Protein AF-A0A2E3SNY5-F1 (afdb_monomer)

Foldseek 3Di:
DCPVVVVVVVVVVVVVVVVVVVVVCCVVVCVQCPPPVNVVCVVVVVVVVVVVVVVVVVVVVVVVVVVVVVVVVVVVVVVVVVVVVVVVVVCVCVDPVNVCVVCVVVVDDDDPDDDDDPDDDDDPDD

Structure (mmCIF, N/CA/C/O backbone):
data_AF-A0A2E3SNY5-F1
#
_entry.id   AF-A0A2E3SNY5-F1
#
loop_
_atom_site.group_PDB
_atom_site.id
_atom_site.type_symbol
_atom_site.label_atom_id
_atom_site.label_alt_id
_atom_site.label_comp_id
_atom_site.label_asym_id
_atom_site.label_entity_id
_atom_site.label_seq_id
_atom_site.pdbx_PDB_ins_code
_atom_site.Cartn_x
_atom_site.Cartn_y
_atom_site.Cartn_z
_atom_site.occupancy
_atom_site.B_iso_or_equiv
_atom_site.auth_seq_id
_atom_site.auth_comp_id
_atom_site.auth_asym_id
_atom_site.auth_atom_id
_atom_site.pdbx_PDB_model_num
ATOM 1 N N . MET A 1 1 ? 55.741 26.956 -20.061 1.00 60.09 1 MET A N 1
ATOM 2 C CA . MET A 1 1 ? 55.819 25.548 -20.516 1.00 60.09 1 MET A CA 1
ATOM 3 C C . MET A 1 1 ? 54.487 24.779 -20.382 1.00 60.09 1 MET A C 1
ATOM 5 O O . MET A 1 1 ? 54.490 23.566 -20.527 1.00 60.09 1 MET A O 1
ATOM 9 N N . ASN A 1 2 ? 53.338 25.449 -20.176 1.00 65.56 2 ASN A N 1
ATOM 10 C CA . ASN A 1 2 ? 52.081 24.764 -19.802 1.00 65.56 2 ASN A CA 1
ATOM 11 C C . ASN A 1 2 ? 51.038 24.673 -20.932 1.00 65.56 2 ASN A C 1
ATOM 13 O O . ASN A 1 2 ? 50.172 23.810 -20.890 1.00 65.56 2 ASN A O 1
ATOM 17 N N . LYS A 1 3 ? 51.174 25.482 -21.993 1.00 64.31 3 LYS A N 1
ATOM 18 C CA . LYS A 1 3 ? 50.180 25.564 -23.077 1.00 64.31 3 LYS A CA 1
ATOM 19 C C . LYS A 1 3 ? 50.136 24.319 -23.978 1.00 64.31 3 LYS A C 1
ATOM 21 O O . LYS A 1 3 ? 49.084 23.976 -24.492 1.00 64.31 3 LYS A O 1
ATOM 26 N N . ARG A 1 4 ? 51.259 23.600 -24.138 1.00 67.19 4 ARG A N 1
ATOM 27 C CA . ARG A 1 4 ? 51.306 22.349 -24.927 1.00 67.19 4 ARG A CA 1
ATOM 28 C C . ARG A 1 4 ? 50.568 21.189 -24.246 1.00 67.19 4 ARG A C 1
ATOM 30 O O . ARG A 1 4 ? 49.889 20.439 -24.929 1.00 67.19 4 ARG A O 1
ATOM 37 N N . ARG A 1 5 ? 50.624 21.103 -22.910 1.00 67.75 5 ARG A N 1
ATOM 38 C CA . ARG A 1 5 ? 49.923 20.059 -22.138 1.00 67.75 5 ARG A CA 1
ATOM 39 C C . ARG A 1 5 ? 48.409 20.264 -22.115 1.00 67.75 5 ARG A C 1
ATOM 41 O O . ARG A 1 5 ? 47.665 19.298 -22.048 1.00 67.75 5 ARG A O 1
ATOM 48 N N . GLU A 1 6 ? 47.941 21.508 -22.165 1.00 67.44 6 GLU A N 1
ATOM 49 C CA . GLU A 1 6 ? 46.505 21.805 -22.257 1.00 67.44 6 GLU A CA 1
ATOM 50 C C . GLU A 1 6 ? 45.929 21.444 -23.630 1.00 67.44 6 GLU A C 1
ATOM 52 O O 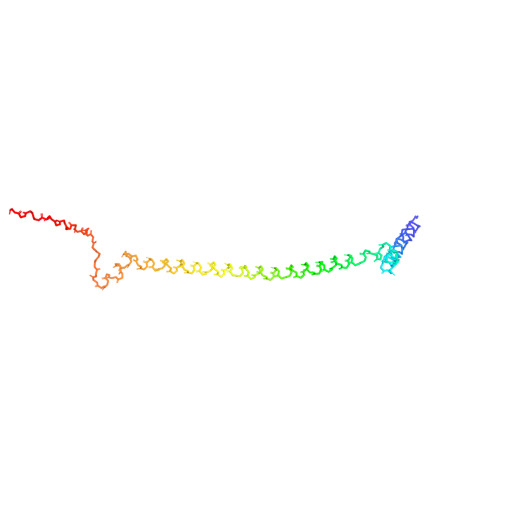. GLU A 1 6 ? 44.850 20.865 -23.696 1.00 67.44 6 GLU A O 1
ATOM 57 N N . ILE A 1 7 ? 46.676 21.697 -24.710 1.00 70.38 7 ILE A N 1
ATOM 58 C CA . ILE A 1 7 ? 46.254 21.351 -26.076 1.00 70.38 7 ILE A CA 1
ATOM 59 C C . ILE A 1 7 ? 46.200 19.826 -26.274 1.00 70.38 7 ILE A C 1
ATOM 61 O O . ILE A 1 7 ? 45.241 19.326 -26.855 1.00 70.38 7 ILE A O 1
ATOM 65 N N . GLU A 1 8 ? 47.173 19.069 -25.752 1.00 68.00 8 GLU A N 1
ATOM 66 C CA . GLU A 1 8 ? 47.136 17.596 -25.800 1.00 68.00 8 GLU A CA 1
ATOM 67 C C . GLU A 1 8 ? 45.970 17.008 -24.995 1.00 68.00 8 GLU A C 1
ATOM 69 O O . GLU A 1 8 ? 45.336 16.064 -25.459 1.00 68.00 8 GLU A O 1
ATOM 74 N N . ARG A 1 9 ? 45.640 17.581 -23.828 1.00 66.50 9 ARG A N 1
ATOM 75 C CA . ARG A 1 9 ? 44.497 17.122 -23.017 1.00 66.50 9 ARG A CA 1
ATOM 76 C C . ARG A 1 9 ? 43.146 17.403 -23.675 1.00 66.50 9 ARG A C 1
ATOM 78 O O . ARG A 1 9 ? 42.274 16.542 -23.612 1.00 66.50 9 ARG A O 1
ATOM 85 N N . ASN A 1 10 ? 42.980 18.557 -24.322 1.00 68.69 10 ASN A N 1
ATOM 86 C CA . ASN A 1 10 ? 41.735 18.880 -25.027 1.00 68.69 10 ASN A CA 1
ATOM 87 C C . ASN A 1 10 ? 41.542 17.980 -26.260 1.00 68.69 10 ASN A C 1
ATOM 89 O O . ASN A 1 10 ? 40.475 17.401 -26.428 1.00 68.69 10 ASN A O 1
ATOM 93 N N . ASN A 1 11 ? 42.601 17.752 -27.048 1.00 69.31 11 ASN A N 1
ATOM 94 C CA . ASN A 1 11 ? 42.537 16.867 -28.218 1.00 69.31 11 ASN A CA 1
ATOM 95 C C . ASN A 1 11 ? 42.295 15.386 -27.853 1.00 69.31 11 ASN A C 1
ATOM 97 O O . ASN A 1 11 ? 41.653 14.671 -28.622 1.00 69.31 11 ASN A O 1
ATOM 101 N N . LEU A 1 12 ? 42.791 14.910 -26.700 1.00 65.00 12 LEU A N 1
ATOM 102 C CA . LEU A 1 12 ? 42.493 13.555 -26.210 1.00 65.00 12 LEU A CA 1
ATOM 103 C C . LEU A 1 12 ? 41.011 13.404 -25.835 1.00 65.00 12 LEU A C 1
ATOM 105 O O . LEU A 1 12 ? 40.383 12.424 -26.230 1.00 65.00 12 LEU A O 1
ATOM 109 N N . SER A 1 13 ? 40.450 14.387 -25.124 1.00 68.62 13 SER A N 1
ATOM 110 C CA . SER A 1 13 ? 39.042 14.389 -24.702 1.00 68.62 13 SER A CA 1
ATOM 111 C C . SER A 1 13 ? 38.076 14.464 -25.891 1.00 68.62 13 SER A C 1
ATOM 113 O O . SER A 1 13 ? 37.048 13.786 -25.892 1.00 68.62 13 SER A O 1
ATOM 115 N N . ASP A 1 14 ? 38.406 15.255 -26.914 1.00 69.75 14 ASP A N 1
ATOM 116 C CA . ASP A 1 14 ? 37.581 15.388 -28.121 1.00 69.75 14 ASP A CA 1
ATOM 117 C C . ASP A 1 14 ? 37.598 14.104 -28.973 1.00 69.75 14 ASP A C 1
ATOM 119 O O . ASP A 1 14 ? 36.572 13.704 -29.526 1.00 69.75 14 ASP A O 1
ATOM 123 N N . SER A 1 15 ? 38.741 13.407 -29.021 1.00 71.44 15 SER A N 1
ATOM 124 C CA . SER A 1 15 ? 38.873 12.106 -29.692 1.00 71.44 15 SER A CA 1
ATOM 125 C C . SER A 1 15 ? 38.088 11.008 -28.968 1.00 71.44 15 SER A C 1
ATOM 127 O O . SER A 1 15 ? 37.358 10.250 -29.606 1.00 71.44 15 SER A O 1
ATOM 129 N N . GLU A 1 16 ? 38.153 10.943 -27.633 1.00 76.38 16 GLU A N 1
ATOM 130 C CA . GLU A 1 16 ? 37.339 9.999 -26.853 1.00 76.38 16 GLU A CA 1
ATOM 131 C C . GLU A 1 16 ? 35.835 10.250 -27.041 1.00 76.38 16 GLU A C 1
ATOM 133 O O . GLU A 1 16 ? 35.077 9.300 -27.251 1.00 76.38 16 GLU A O 1
ATOM 138 N N . GLY A 1 17 ? 35.401 11.514 -27.056 1.00 78.12 17 GLY A N 1
ATOM 139 C CA . GLY A 1 17 ? 34.006 11.888 -27.304 1.00 78.12 17 GLY A CA 1
ATOM 140 C C . GLY A 1 17 ? 33.489 11.461 -28.683 1.00 78.12 17 GLY A C 1
ATOM 141 O O . GLY A 1 17 ? 32.405 10.879 -28.779 1.00 78.12 17 GLY A O 1
ATOM 142 N N . ASP A 1 18 ? 34.270 11.683 -29.744 1.00 81.69 18 ASP A N 1
ATOM 143 C CA . ASP A 1 18 ? 33.921 11.279 -31.115 1.00 81.69 18 ASP A CA 1
ATOM 144 C C . ASP A 1 18 ? 33.924 9.748 -31.286 1.00 81.69 18 ASP A C 1
ATOM 146 O O . ASP A 1 18 ? 33.042 9.179 -31.934 1.00 81.69 18 ASP A O 1
ATOM 150 N N . LEU A 1 19 ? 34.857 9.043 -30.639 1.00 78.62 19 LEU A N 1
ATOM 151 C CA . LEU A 1 19 ? 34.892 7.578 -30.625 1.00 78.62 19 LEU A CA 1
ATOM 152 C C . LEU A 1 19 ? 33.674 6.988 -29.905 1.00 78.62 19 LEU A C 1
ATOM 154 O O . LEU A 1 19 ? 33.064 6.043 -30.414 1.00 78.62 19 LEU A O 1
ATOM 158 N N . ILE A 1 20 ? 33.280 7.552 -28.761 1.00 83.62 20 ILE A N 1
ATOM 159 C CA . ILE A 1 20 ? 32.084 7.130 -28.021 1.00 83.62 20 ILE A CA 1
ATOM 160 C C . ILE A 1 20 ? 30.817 7.442 -28.828 1.00 83.62 20 ILE A C 1
ATOM 162 O O . ILE A 1 20 ? 29.952 6.574 -28.936 1.00 83.62 20 ILE A O 1
ATOM 166 N N . GLN A 1 21 ? 30.718 8.614 -29.465 1.00 84.69 21 GLN A N 1
ATOM 167 C CA . GLN A 1 21 ? 29.587 8.949 -30.342 1.00 84.69 21 GLN A CA 1
ATOM 168 C C . GLN A 1 21 ? 29.496 8.035 -31.568 1.00 84.69 21 GLN A C 1
ATOM 170 O O . GLN A 1 21 ? 28.407 7.589 -31.929 1.00 84.69 21 GLN A O 1
ATOM 175 N N . LYS A 1 22 ? 30.621 7.700 -32.207 1.00 83.00 22 LYS A N 1
ATOM 176 C CA . LYS A 1 22 ? 30.649 6.757 -33.337 1.00 83.00 22 LYS A CA 1
ATOM 177 C C . LYS A 1 22 ? 30.256 5.346 -32.908 1.00 83.00 22 LYS A C 1
ATOM 179 O O . LYS A 1 22 ? 29.503 4.684 -33.622 1.00 83.00 22 LYS A O 1
ATOM 184 N N . ARG A 1 23 ? 30.710 4.902 -31.732 1.00 81.06 23 ARG A N 1
ATOM 185 C CA . ARG A 1 23 ? 30.338 3.607 -31.141 1.00 81.06 23 ARG A CA 1
ATOM 186 C C . ARG A 1 23 ? 28.845 3.552 -30.829 1.00 81.06 23 ARG A C 1
ATOM 188 O O . ARG A 1 23 ? 28.182 2.624 -31.275 1.00 81.06 23 ARG A O 1
ATOM 195 N N . THR A 1 24 ? 28.292 4.542 -30.132 1.00 84.25 24 THR A N 1
ATOM 196 C CA . THR A 1 24 ? 26.854 4.568 -29.808 1.00 84.25 24 THR A CA 1
ATOM 197 C C . THR A 1 24 ? 25.992 4.689 -31.062 1.00 84.25 24 THR A C 1
ATOM 199 O O . THR A 1 24 ? 24.979 4.001 -31.162 1.00 84.25 24 THR A O 1
ATOM 202 N N . LYS A 1 25 ? 26.419 5.473 -32.060 1.00 84.06 25 LYS A N 1
ATOM 203 C CA . LYS A 1 25 ? 25.740 5.585 -33.358 1.00 84.06 25 LYS A CA 1
ATOM 204 C C . LYS A 1 25 ? 25.772 4.281 -34.161 1.00 84.06 25 LYS A C 1
ATOM 206 O O . LYS A 1 25 ? 24.776 3.959 -34.792 1.00 84.06 25 LYS A O 1
ATOM 211 N N . SER A 1 26 ? 26.867 3.522 -34.131 1.00 80.44 26 SER A N 1
ATOM 212 C CA . SER A 1 26 ? 26.958 2.202 -34.783 1.00 80.44 26 SER A CA 1
ATOM 213 C C . SER A 1 26 ? 26.101 1.147 -34.067 1.00 80.44 26 SER A C 1
ATOM 215 O O . SER A 1 26 ? 25.415 0.362 -34.721 1.00 80.44 26 SER A O 1
ATOM 217 N N . LEU A 1 27 ? 26.052 1.184 -32.731 1.00 75.94 27 LEU A N 1
ATOM 218 C CA . LEU A 1 27 ? 25.224 0.276 -31.931 1.00 75.94 27 LEU A CA 1
ATOM 219 C C . LEU A 1 27 ? 23.719 0.564 -32.071 1.00 75.94 27 LEU A C 1
ATOM 221 O O . LEU A 1 27 ? 22.936 -0.371 -32.216 1.00 75.94 27 LEU A O 1
ATOM 225 N N . LEU A 1 28 ? 23.310 1.840 -32.065 1.00 75.56 28 LEU A N 1
ATOM 226 C CA . LEU A 1 28 ? 21.908 2.250 -32.245 1.00 75.56 28 LEU A CA 1
ATOM 227 C C . LEU A 1 28 ? 21.469 2.280 -33.715 1.00 75.56 28 LEU A C 1
ATOM 229 O O . LEU A 1 28 ? 20.287 2.127 -34.004 1.00 75.56 28 LEU A O 1
ATOM 233 N N . GLY A 1 29 ? 22.405 2.473 -34.645 1.00 75.00 29 GLY A N 1
ATOM 234 C CA . GLY A 1 29 ? 22.148 2.625 -36.079 1.00 75.00 29 GLY A CA 1
ATOM 235 C C . GLY A 1 29 ? 21.820 1.329 -36.821 1.00 75.00 29 GLY A C 1
ATOM 236 O O . GLY A 1 29 ? 21.610 1.372 -38.028 1.00 75.00 29 GLY A O 1
ATOM 237 N N . GLY A 1 30 ? 21.765 0.190 -36.126 1.00 73.38 30 GLY A N 1
ATOM 238 C CA . GLY A 1 30 ? 21.301 -1.072 -36.703 1.00 73.38 30 GLY A CA 1
ATOM 239 C C . GLY A 1 30 ? 22.394 -1.968 -37.279 1.00 73.38 30 GLY A C 1
ATOM 240 O O . GLY A 1 30 ? 22.088 -3.093 -37.659 1.00 73.38 30 GLY A O 1
ATOM 241 N N . ASP A 1 31 ? 23.662 -1.552 -37.271 1.00 76.56 31 ASP A N 1
ATOM 242 C CA . ASP A 1 31 ? 24.781 -2.389 -37.737 1.00 76.56 31 ASP A CA 1
ATOM 243 C C . ASP A 1 31 ? 24.915 -3.661 -36.870 1.00 76.56 31 ASP A C 1
ATOM 245 O O . ASP A 1 31 ? 25.045 -4.775 -37.370 1.00 76.56 31 ASP A O 1
ATOM 249 N N . PHE A 1 32 ? 24.700 -3.530 -35.552 1.00 70.19 32 PHE A N 1
ATOM 250 C CA . PHE A 1 32 ? 24.608 -4.674 -34.634 1.00 70.19 32 PHE A CA 1
ATOM 251 C C . PHE A 1 32 ? 23.376 -5.565 -34.882 1.00 70.19 32 PHE A C 1
ATOM 253 O O . PHE A 1 32 ? 23.444 -6.771 -34.649 1.00 70.19 32 PHE A O 1
ATOM 260 N N . LEU A 1 33 ? 22.264 -4.988 -35.354 1.00 68.94 33 LEU A N 1
ATOM 261 C CA . LEU A 1 33 ? 21.013 -5.704 -35.634 1.00 68.94 33 LEU A CA 1
ATOM 262 C C . LEU A 1 33 ? 21.036 -6.404 -37.003 1.00 68.94 33 LEU A C 1
ATOM 264 O O . LEU A 1 33 ? 20.268 -7.339 -37.205 1.00 68.94 33 LEU A O 1
ATOM 268 N N . THR A 1 34 ? 21.905 -5.964 -37.918 1.00 72.25 34 THR A N 1
ATOM 269 C CA . THR A 1 34 ? 22.007 -6.479 -39.295 1.00 72.25 34 THR A CA 1
ATOM 270 C C . THR A 1 34 ? 22.857 -7.752 -39.379 1.00 72.25 34 THR A C 1
ATOM 272 O O . THR A 1 34 ? 22.723 -8.520 -40.326 1.00 72.25 34 THR A O 1
ATOM 275 N N . ASN A 1 35 ? 23.686 -8.035 -38.368 1.00 75.50 35 ASN A N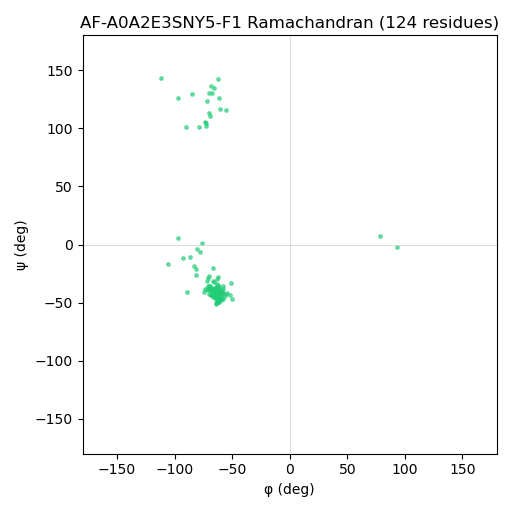 1
ATOM 276 C CA . ASN A 1 35 ? 24.382 -9.317 -38.268 1.00 75.50 35 ASN A CA 1
ATOM 277 C C . ASN A 1 35 ? 23.372 -10.478 -38.161 1.00 75.50 35 ASN A C 1
ATOM 279 O O . ASN A 1 35 ? 22.541 -10.490 -37.250 1.00 75.50 35 ASN A O 1
ATOM 283 N N . ASP A 1 36 ? 23.489 -11.485 -39.037 1.00 72.38 36 ASP A N 1
ATOM 284 C CA . ASP A 1 36 ? 22.567 -12.637 -39.151 1.00 72.38 36 ASP A CA 1
ATOM 285 C C . ASP A 1 36 ? 22.291 -13.356 -37.814 1.00 72.38 36 ASP A C 1
ATOM 287 O O . ASP A 1 36 ? 21.188 -13.851 -37.559 1.00 72.38 36 ASP A O 1
ATOM 291 N N . THR A 1 37 ? 23.284 -13.399 -36.924 1.00 73.88 37 THR A N 1
ATOM 292 C CA . THR A 1 37 ? 23.165 -14.013 -35.593 1.00 73.88 37 THR A CA 1
ATOM 293 C C . THR A 1 37 ? 22.357 -13.148 -34.620 1.00 73.88 37 THR A C 1
ATOM 295 O O . THR A 1 37 ? 21.527 -13.671 -33.874 1.00 73.88 37 THR A O 1
ATOM 298 N N . SER A 1 38 ? 22.554 -11.827 -34.646 1.00 74.00 38 SER A N 1
ATOM 299 C CA . SER A 1 38 ? 21.852 -10.870 -33.779 1.00 74.00 38 SER A CA 1
ATOM 300 C C . SER A 1 38 ? 20.398 -10.674 -34.211 1.00 74.00 38 SER A C 1
ATOM 302 O O . SER A 1 38 ? 19.504 -10.621 -33.363 1.00 74.00 38 SER A O 1
ATOM 304 N N . ALA A 1 39 ? 20.136 -10.652 -35.522 1.00 78.06 39 ALA A N 1
ATOM 305 C CA . ALA A 1 39 ? 18.786 -10.563 -36.079 1.00 78.06 39 ALA A CA 1
ATOM 306 C C . ALA A 1 39 ? 17.887 -11.718 -35.597 1.00 78.06 39 ALA A C 1
ATOM 308 O O . ALA A 1 39 ? 16.708 -11.520 -35.302 1.00 78.06 39 ALA A O 1
ATOM 309 N N . ARG A 1 40 ? 18.456 -12.920 -35.425 1.00 83.56 40 ARG A N 1
ATOM 310 C CA . ARG A 1 40 ? 17.741 -14.101 -34.914 1.00 83.56 40 ARG A CA 1
ATOM 311 C C . ARG A 1 40 ? 17.370 -13.999 -33.428 1.00 83.56 40 ARG A C 1
ATOM 313 O O . ARG A 1 40 ? 16.394 -14.613 -33.005 1.00 83.56 40 ARG A O 1
ATOM 320 N N . GLN A 1 41 ? 18.125 -13.234 -32.639 1.00 84.62 41 GLN A N 1
ATOM 321 C CA . GLN A 1 41 ? 17.897 -13.032 -31.199 1.00 84.62 41 GLN A CA 1
ATOM 322 C C . GLN A 1 41 ? 17.025 -11.802 -30.893 1.00 84.62 41 GLN A C 1
ATOM 324 O O . GLN A 1 41 ? 16.525 -11.660 -29.777 1.00 84.62 41 GLN A O 1
ATOM 329 N N . LEU A 1 42 ? 16.780 -10.941 -31.883 1.00 86.12 42 LEU A N 1
ATOM 330 C CA . LEU A 1 42 ? 15.917 -9.765 -31.772 1.00 86.12 42 LEU A CA 1
ATOM 331 C C . LEU A 1 42 ? 14.521 -10.043 -31.162 1.00 86.12 42 LEU A C 1
ATOM 333 O O . LEU A 1 42 ? 14.140 -9.317 -30.239 1.00 86.12 42 LEU A O 1
ATOM 337 N N . PRO A 1 43 ? 13.756 -11.080 -31.575 1.00 88.12 43 PRO A N 1
ATOM 338 C CA . PRO A 1 43 ? 12.457 -11.370 -30.956 1.00 88.12 43 PRO A CA 1
ATOM 339 C C . PRO A 1 43 ? 12.567 -11.738 -29.468 1.00 88.12 43 PRO A C 1
ATOM 341 O O . PRO A 1 43 ? 11.665 -11.427 -28.693 1.00 88.12 43 PRO A O 1
ATOM 344 N N . PHE A 1 44 ? 13.680 -12.342 -29.039 1.00 88.81 44 PHE A N 1
ATOM 345 C CA . PHE A 1 44 ? 13.929 -12.648 -27.629 1.00 88.81 44 PHE A CA 1
ATOM 346 C C . PHE A 1 44 ? 14.225 -11.384 -26.806 1.00 88.81 44 PHE A C 1
ATOM 348 O O . PHE A 1 44 ? 13.737 -11.245 -25.685 1.00 88.81 44 PHE A O 1
ATOM 355 N N . LEU A 1 45 ? 14.957 -10.419 -27.371 1.00 89.69 45 LEU A N 1
ATOM 356 C CA . LEU A 1 45 ? 15.179 -9.120 -26.729 1.00 89.69 45 LEU A CA 1
ATOM 357 C C . LEU A 1 45 ? 13.861 -8.346 -26.558 1.00 89.69 45 LEU A C 1
ATOM 359 O O . LEU A 1 45 ? 13.600 -7.791 -25.492 1.00 89.69 45 LEU A O 1
ATOM 363 N N . LEU A 1 46 ? 13.008 -8.345 -27.587 1.00 91.06 46 LEU A N 1
ATOM 364 C CA . LEU A 1 46 ? 11.678 -7.734 -27.514 1.00 91.06 46 LEU A CA 1
ATOM 365 C C . LEU A 1 46 ? 10.797 -8.417 -26.466 1.00 91.06 46 LEU A C 1
ATOM 367 O O . LEU A 1 46 ? 10.090 -7.734 -25.729 1.00 91.06 46 LEU A O 1
ATOM 371 N N . PHE A 1 47 ? 10.881 -9.743 -26.347 1.00 94.50 47 PHE A N 1
ATOM 372 C CA . PHE A 1 47 ? 10.198 -10.485 -25.292 1.00 94.50 47 PHE A CA 1
ATOM 373 C C . PHE A 1 47 ? 10.655 -10.056 -23.888 1.00 94.50 47 PHE A C 1
ATOM 375 O O . PHE A 1 47 ? 9.817 -9.825 -23.017 1.00 94.50 47 PHE A O 1
ATOM 382 N N . LEU A 1 48 ? 11.961 -9.877 -23.665 1.00 95.06 48 LEU A N 1
ATOM 383 C CA . LEU A 1 48 ? 12.484 -9.360 -22.393 1.00 95.06 48 LEU A CA 1
ATOM 384 C C . LEU A 1 48 ? 12.017 -7.930 -22.111 1.00 95.06 48 LEU A C 1
ATOM 386 O O . LEU A 1 48 ? 11.654 -7.609 -20.981 1.00 95.06 48 LEU A O 1
ATOM 390 N N . MET A 1 49 ? 11.999 -7.076 -23.133 1.00 95.38 49 MET A N 1
ATOM 391 C CA . MET A 1 49 ? 11.534 -5.696 -23.006 1.00 95.38 49 MET A CA 1
ATOM 392 C C . MET A 1 49 ? 10.041 -5.651 -22.652 1.00 95.38 49 MET A C 1
ATOM 394 O O . MET A 1 49 ? 9.642 -4.941 -21.730 1.00 95.38 49 MET A O 1
ATOM 398 N N . PHE A 1 50 ? 9.233 -6.493 -23.301 1.00 96.75 50 PHE A N 1
ATOM 399 C CA . PHE A 1 50 ? 7.823 -6.695 -22.975 1.00 96.75 50 PHE A CA 1
ATOM 400 C C . PHE A 1 50 ? 7.626 -7.189 -21.536 1.00 96.75 50 PHE A C 1
ATOM 402 O O . PHE A 1 50 ? 6.794 -6.647 -20.808 1.00 96.75 50 PHE A O 1
ATOM 409 N N . LEU A 1 51 ? 8.427 -8.162 -21.092 1.00 96.56 51 LEU A N 1
ATOM 410 C CA . LEU A 1 51 ? 8.388 -8.652 -19.715 1.00 96.56 51 LEU A CA 1
ATOM 411 C C . LEU A 1 51 ? 8.765 -7.552 -18.711 1.00 96.56 51 LEU A C 1
ATOM 413 O O . LEU A 1 51 ? 8.152 -7.455 -17.651 1.00 96.56 51 LEU A O 1
ATOM 417 N N . GLY A 1 52 ? 9.718 -6.687 -19.063 1.00 96.56 52 GLY A N 1
ATOM 418 C CA . GLY A 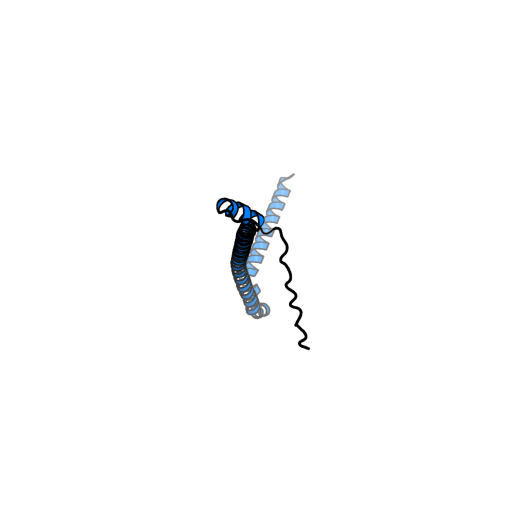1 52 ? 10.079 -5.509 -18.275 1.00 96.56 52 GLY A CA 1
ATOM 419 C C . GLY A 1 52 ? 8.922 -4.518 -18.135 1.00 96.56 52 GLY A C 1
ATOM 420 O O . GLY A 1 52 ? 8.643 -4.056 -17.030 1.00 96.56 52 GLY A O 1
ATOM 421 N N . ILE A 1 53 ? 8.195 -4.241 -19.221 1.00 96.56 53 ILE A N 1
ATOM 422 C CA . ILE A 1 53 ? 7.000 -3.382 -19.182 1.00 96.56 53 ILE A CA 1
ATOM 423 C C . ILE A 1 53 ? 5.917 -4.010 -18.296 1.00 96.56 53 ILE A C 1
ATOM 425 O O . ILE A 1 53 ? 5.362 -3.327 -17.433 1.00 96.56 53 ILE A O 1
ATOM 429 N N . LEU A 1 54 ? 5.646 -5.309 -18.463 1.00 96.88 54 LEU A N 1
ATOM 430 C CA . LEU A 1 54 ? 4.693 -6.034 -17.618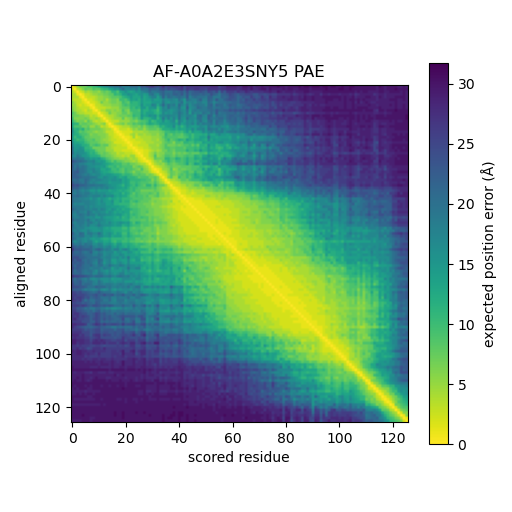 1.00 96.88 54 LEU A CA 1
ATOM 431 C C . LEU A 1 54 ? 5.089 -5.997 -16.139 1.00 96.88 54 LEU A C 1
ATOM 433 O O . LEU A 1 54 ? 4.229 -5.817 -15.277 1.00 96.88 54 LEU A O 1
ATOM 437 N N . TYR A 1 55 ? 6.379 -6.136 -15.840 1.00 95.94 55 TYR A N 1
ATOM 438 C CA . TYR A 1 55 ? 6.891 -6.063 -14.478 1.00 95.94 55 TYR A CA 1
ATOM 439 C C . TYR A 1 55 ? 6.668 -4.680 -13.860 1.00 95.94 55 TYR A C 1
ATOM 441 O O . TYR A 1 55 ? 6.123 -4.582 -12.761 1.00 95.94 55 TYR A O 1
ATOM 449 N N . ILE A 1 56 ? 7.021 -3.610 -14.579 1.00 94.44 56 ILE A N 1
ATOM 450 C CA . ILE A 1 56 ? 6.802 -2.234 -14.115 1.00 94.44 56 ILE A CA 1
ATOM 451 C C . ILE A 1 56 ? 5.309 -2.006 -13.849 1.00 94.44 56 ILE A C 1
ATOM 453 O O . ILE A 1 56 ? 4.942 -1.519 -12.779 1.00 94.44 56 ILE A O 1
ATOM 457 N N . ALA A 1 57 ? 4.440 -2.423 -14.774 1.00 94.12 57 ALA A N 1
ATOM 458 C CA . ALA A 1 57 ? 2.992 -2.315 -14.605 1.00 94.12 57 ALA A CA 1
ATOM 459 C C . ALA A 1 57 ? 2.486 -3.067 -13.359 1.00 94.12 57 ALA A C 1
ATOM 461 O O . ALA A 1 57 ? 1.655 -2.547 -12.613 1.00 94.12 57 ALA A O 1
ATOM 462 N N . ASN A 1 58 ? 3.011 -4.266 -13.098 1.00 95.12 58 ASN A N 1
ATOM 463 C CA . ASN A 1 58 ? 2.646 -5.054 -11.923 1.00 95.12 58 ASN A CA 1
ATOM 464 C C . ASN A 1 58 ? 3.067 -4.373 -10.609 1.00 95.12 58 ASN A C 1
ATOM 466 O O . ASN A 1 58 ? 2.285 -4.331 -9.658 1.00 95.12 58 ASN A O 1
ATOM 470 N N . VAL A 1 59 ? 4.268 -3.790 -10.570 1.00 93.75 59 VAL A N 1
ATOM 471 C CA . VAL A 1 59 ? 4.772 -3.063 -9.395 1.00 93.75 59 VAL A CA 1
ATOM 472 C C . VAL A 1 59 ? 3.877 -1.869 -9.062 1.00 93.75 59 VAL A C 1
ATOM 474 O O . VAL A 1 59 ? 3.481 -1.725 -7.906 1.00 93.75 59 VAL A O 1
ATOM 477 N N . TYR A 1 60 ? 3.484 -1.067 -10.057 1.00 92.31 60 TYR A N 1
ATOM 478 C CA . TYR A 1 60 ? 2.567 0.060 -9.836 1.00 92.31 60 TYR A CA 1
ATOM 479 C C . TYR A 1 60 ? 1.213 -0.385 -9.266 1.00 92.31 60 TYR A C 1
ATOM 481 O O . TYR A 1 60 ? 0.672 0.268 -8.370 1.00 92.31 60 TYR A O 1
ATOM 489 N N . TYR A 1 61 ? 0.678 -1.515 -9.736 1.00 89.25 61 TYR A N 1
ATOM 490 C CA . TYR A 1 61 ? -0.562 -2.078 -9.198 1.00 89.25 61 TYR A CA 1
ATOM 491 C C . TYR A 1 61 ? -0.402 -2.537 -7.740 1.00 89.25 61 TYR A C 1
ATOM 493 O O . TYR A 1 61 ? -1.249 -2.256 -6.889 1.00 89.25 61 TYR A O 1
ATOM 501 N N . SER A 1 62 ? 0.717 -3.196 -7.429 1.00 88.38 62 SER A N 1
ATOM 502 C CA . SER A 1 62 ? 1.046 -3.632 -6.069 1.00 88.38 62 SER A CA 1
ATOM 503 C C . SER A 1 62 ? 1.194 -2.450 -5.105 1.00 88.38 62 SER A C 1
ATOM 505 O O . SER A 1 62 ? 0.758 -2.521 -3.956 1.00 88.38 62 SER A O 1
ATOM 507 N N . GLU A 1 63 ? 1.760 -1.334 -5.560 1.00 89.12 63 GLU A N 1
ATOM 508 C CA . GLU A 1 63 ? 1.927 -0.135 -4.738 1.00 89.12 63 GLU A CA 1
ATOM 509 C C . GLU A 1 63 ? 0.580 0.488 -4.334 1.00 89.12 63 GLU A C 1
ATOM 511 O O . GLU A 1 63 ? 0.396 0.876 -3.179 1.00 89.12 63 GLU A O 1
ATOM 516 N N . ALA A 1 64 ? -0.386 0.548 -5.258 1.00 86.31 64 ALA A N 1
ATOM 517 C CA . ALA A 1 64 ? -1.740 1.012 -4.953 1.00 86.31 64 ALA A CA 1
ATOM 518 C C . ALA A 1 64 ? -2.433 0.095 -3.934 1.00 86.31 64 ALA A C 1
ATOM 520 O O . ALA A 1 64 ? -2.914 0.566 -2.905 1.00 86.31 64 ALA A O 1
ATOM 521 N N . ASN A 1 65 ? -2.379 -1.218 -4.161 1.00 89.19 65 ASN A N 1
ATOM 522 C CA . ASN A 1 65 ? -3.001 -2.192 -3.271 1.00 89.19 65 ASN A CA 1
ATOM 523 C C . ASN A 1 65 ? -2.375 -2.189 -1.861 1.00 89.19 65 ASN A C 1
ATOM 525 O O . ASN A 1 65 ? -3.078 -2.350 -0.867 1.00 89.19 65 ASN A O 1
ATOM 529 N N . ASN A 1 66 ? -1.061 -1.967 -1.746 1.00 89.31 66 ASN A N 1
ATOM 530 C CA . ASN A 1 66 ? -0.400 -1.846 -0.443 1.00 89.31 66 ASN A CA 1
ATOM 531 C C . ASN A 1 66 ? -0.875 -0.616 0.344 1.00 89.31 66 ASN A C 1
ATOM 533 O O . ASN A 1 66 ? -1.089 -0.721 1.551 1.00 89.31 66 ASN A O 1
ATOM 537 N N . ARG A 1 67 ? -1.107 0.523 -0.324 1.00 89.81 67 ARG A N 1
ATOM 538 C CA . ARG A 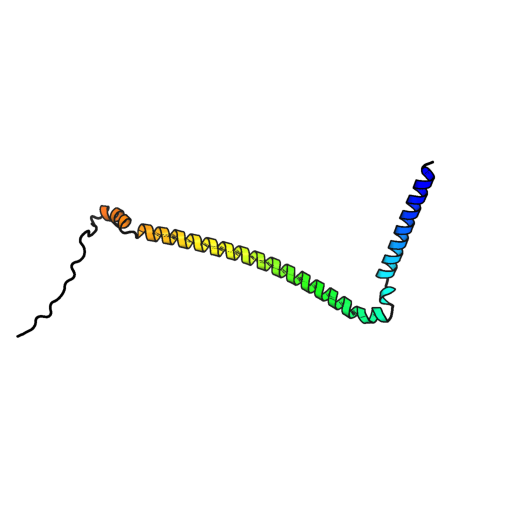1 67 ? -1.688 1.710 0.330 1.00 89.81 67 ARG A CA 1
ATOM 539 C C . ARG A 1 67 ? -3.085 1.426 0.877 1.00 89.81 67 ARG A C 1
ATOM 541 O O . ARG A 1 67 ? -3.382 1.801 2.011 1.00 89.81 67 ARG A O 1
ATOM 548 N N . ASP A 1 68 ? -3.915 0.730 0.107 1.00 91.94 68 ASP A N 1
ATOM 549 C CA . ASP A 1 68 ? -5.262 0.358 0.545 1.00 91.94 68 ASP A CA 1
ATOM 550 C C . ASP A 1 68 ? -5.217 -0.598 1.738 1.00 91.94 68 ASP A C 1
ATOM 552 O O . ASP A 1 68 ? -5.924 -0.395 2.725 1.00 91.94 68 ASP A O 1
ATOM 556 N N . ILE A 1 69 ? -4.321 -1.589 1.708 1.00 92.31 69 ILE A N 1
ATOM 557 C CA . ILE A 1 69 ? -4.099 -2.508 2.831 1.00 92.31 69 ILE A CA 1
ATOM 558 C C . ILE A 1 69 ? -3.742 -1.743 4.110 1.00 92.31 69 ILE A C 1
ATOM 560 O O . ILE A 1 69 ? -4.259 -2.068 5.183 1.00 92.31 69 ILE A O 1
ATOM 564 N N . ASP A 1 70 ? -2.865 -0.747 4.028 1.00 93.12 70 ASP A N 1
ATOM 565 C CA . ASP A 1 70 ? -2.450 0.017 5.203 1.00 93.12 70 ASP A CA 1
ATOM 566 C C . ASP A 1 70 ? -3.579 0.900 5.753 1.00 93.12 70 ASP A C 1
ATOM 568 O O . ASP A 1 70 ? -3.767 0.964 6.974 1.00 93.12 70 ASP A O 1
ATOM 572 N N . ASN A 1 71 ? -4.393 1.493 4.876 1.00 94.38 71 ASN A N 1
ATOM 573 C CA . ASN A 1 71 ? -5.600 2.221 5.273 1.00 94.38 71 ASN A CA 1
ATOM 574 C C . ASN A 1 71 ? -6.614 1.298 5.966 1.00 94.38 71 ASN A C 1
ATOM 576 O O . ASN A 1 71 ? -7.050 1.596 7.080 1.00 94.38 71 ASN A O 1
ATOM 580 N N . LEU A 1 72 ? -6.916 0.138 5.373 1.00 94.31 72 LEU A N 1
ATOM 581 C CA . LEU A 1 72 ? -7.830 -0.848 5.961 1.00 94.31 72 LEU A CA 1
ATOM 582 C C . LEU A 1 72 ? -7.322 -1.354 7.318 1.00 94.31 72 LEU A C 1
ATOM 584 O O . LEU A 1 72 ? -8.093 -1.495 8.268 1.00 94.31 72 LEU A O 1
ATOM 588 N N . LYS A 1 73 ? -6.015 -1.610 7.455 1.00 94.81 73 LYS A N 1
ATOM 589 C CA . LYS A 1 73 ? -5.420 -2.005 8.745 1.00 94.81 73 LYS A CA 1
ATOM 590 C C . LYS A 1 73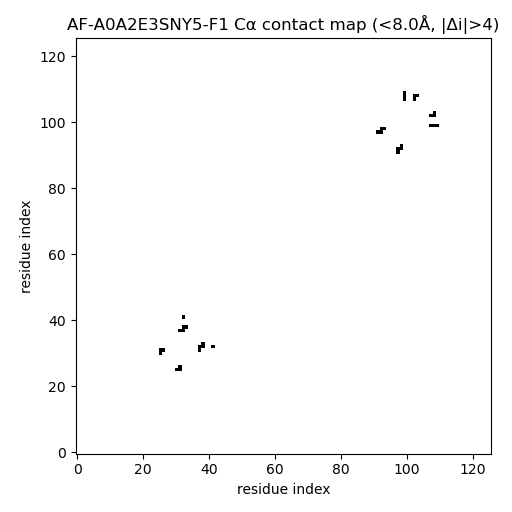 ? -5.623 -0.937 9.813 1.00 94.81 73 LYS A C 1
ATOM 592 O O . LYS A 1 73 ? -5.872 -1.279 10.973 1.00 94.81 73 LYS A O 1
ATOM 597 N N . LYS A 1 74 ? -5.489 0.339 9.446 1.00 95.88 74 LYS A N 1
ATOM 598 C CA . LYS A 1 74 ? -5.710 1.458 10.364 1.00 95.88 74 LYS A CA 1
ATOM 599 C C . LYS A 1 74 ? -7.172 1.523 10.803 1.00 95.88 74 LYS A C 1
ATOM 601 O O . LYS A 1 74 ? -7.422 1.587 12.004 1.00 95.88 74 LYS A O 1
ATOM 606 N N . GLU A 1 75 ? -8.106 1.398 9.869 1.00 95.50 75 GLU A N 1
ATOM 607 C CA . GLU A 1 75 ? -9.544 1.389 10.155 1.00 95.50 75 GLU A CA 1
ATOM 608 C C . GLU A 1 75 ? -9.928 0.237 11.099 1.00 95.50 75 GLU A C 1
ATOM 610 O O . GLU A 1 75 ? -10.545 0.455 12.142 1.00 95.50 75 GLU A O 1
ATOM 615 N N . VAL A 1 76 ? -9.460 -0.987 10.829 1.00 96.50 76 VAL A N 1
ATOM 616 C CA . VAL A 1 76 ? -9.677 -2.143 11.720 1.00 96.50 76 VAL A CA 1
ATOM 617 C C . VAL A 1 76 ? -9.118 -1.891 13.123 1.00 96.50 76 VAL A C 1
ATOM 619 O O . VAL A 1 76 ? -9.710 -2.313 14.123 1.00 96.50 76 VAL A O 1
ATOM 622 N N . LYS A 1 77 ? -7.967 -1.220 13.225 1.00 95.31 77 LYS A N 1
ATOM 623 C CA . LYS A 1 77 ? -7.363 -0.872 14.514 1.00 95.31 77 LYS A CA 1
ATOM 624 C C . LYS A 1 77 ? -8.220 0.145 15.272 1.00 95.31 77 LYS A C 1
ATOM 626 O O . LYS A 1 77 ? -8.435 -0.040 16.469 1.00 95.31 77 LYS A O 1
ATOM 631 N N . GLU A 1 78 ? -8.723 1.172 14.594 1.00 95.38 78 GLU A N 1
ATOM 632 C CA . GLU A 1 78 ? -9.617 2.184 15.171 1.00 95.38 78 GLU A CA 1
ATOM 633 C C . GLU A 1 78 ? -10.933 1.562 15.659 1.00 95.38 78 GLU A C 1
ATOM 635 O O . GLU A 1 78 ? -11.265 1.701 16.838 1.00 95.38 78 GLU A O 1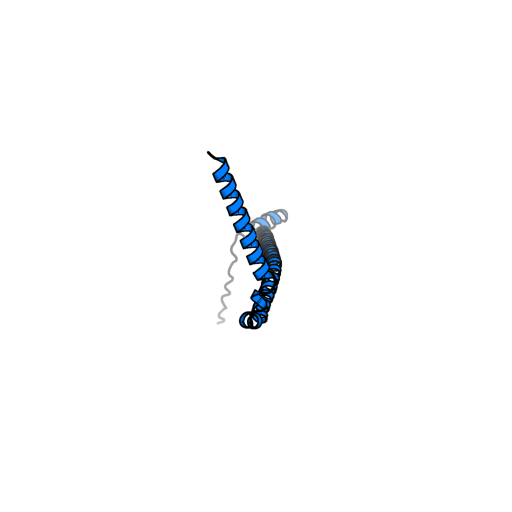
ATOM 640 N N . LEU A 1 79 ? -11.596 0.752 14.826 1.00 95.25 79 LEU A N 1
ATOM 641 C CA . LEU A 1 79 ? -12.798 -0.015 15.189 1.00 95.25 79 LEU A CA 1
ATOM 642 C C . LEU A 1 79 ? -12.578 -0.898 16.426 1.00 95.25 79 LEU A C 1
ATOM 644 O O . LEU A 1 79 ? -13.426 -0.983 17.318 1.00 95.25 79 LEU A O 1
ATOM 648 N N . ARG A 1 80 ? -11.416 -1.560 16.518 1.00 94.38 80 ARG A N 1
ATOM 649 C CA . ARG A 1 80 ? -11.065 -2.367 17.697 1.00 94.38 80 ARG A CA 1
ATOM 650 C C . ARG A 1 80 ? -10.920 -1.518 18.954 1.00 94.38 80 ARG A C 1
ATOM 652 O O . ARG A 1 80 ? -11.380 -1.947 20.014 1.00 94.38 80 ARG A O 1
ATOM 659 N N . PHE A 1 81 ? -10.294 -0.348 18.861 1.00 95.31 81 PHE A N 1
ATOM 660 C CA . PHE A 1 81 ? -10.190 0.563 20.001 1.00 95.31 81 PHE A CA 1
ATOM 661 C C . PHE A 1 81 ? -11.557 1.080 20.438 1.00 95.31 81 PHE A C 1
ATOM 663 O O . PHE A 1 81 ? -11.842 1.080 21.637 1.00 95.31 81 PHE A O 1
ATOM 670 N N . GLU A 1 82 ? -12.415 1.453 19.492 1.00 94.50 82 GLU A N 1
ATOM 671 C CA . GLU A 1 82 ? -13.777 1.900 19.778 1.00 94.50 82 GLU A CA 1
ATOM 672 C C . GLU A 1 82 ? -14.596 0.805 20.470 1.00 94.50 82 GLU A C 1
ATOM 674 O O . GLU A 1 82 ? -15.219 1.053 21.508 1.00 94.50 82 GLU A O 1
ATOM 679 N N . HIS A 1 83 ? -14.531 -0.430 19.967 1.00 94.69 83 HIS A N 1
ATOM 680 C CA . HIS A 1 83 ? -15.190 -1.575 20.589 1.00 94.69 83 HIS A CA 1
ATOM 681 C C . HIS A 1 83 ? -14.689 -1.819 22.020 1.00 94.69 83 HIS A C 1
ATOM 683 O O . HIS A 1 83 ? -15.494 -1.999 22.936 1.00 94.69 83 HIS A O 1
ATOM 689 N N . ILE A 1 84 ? -13.370 -1.802 22.244 1.00 93.69 84 ILE A N 1
ATOM 690 C CA . ILE A 1 84 ? -12.789 -2.002 23.581 1.00 93.69 84 ILE A CA 1
ATOM 691 C C . ILE A 1 84 ? -13.219 -0.881 24.531 1.00 93.69 84 ILE A C 1
ATOM 693 O O . ILE A 1 84 ? -13.635 -1.165 25.655 1.00 93.69 84 ILE A O 1
ATOM 697 N N . SER A 1 85 ? -13.154 0.374 24.086 1.00 94.06 85 SER A N 1
ATOM 698 C CA . SER A 1 85 ? -13.549 1.542 24.878 1.00 94.06 85 SER A CA 1
ATOM 699 C C . SER A 1 85 ? -15.029 1.482 25.263 1.00 94.06 85 SER A C 1
ATOM 701 O O . SER A 1 85 ? -15.380 1.567 26.443 1.00 94.06 85 SER A O 1
ATOM 703 N N . THR A 1 86 ? -15.901 1.224 24.288 1.00 92.38 86 THR A N 1
ATOM 704 C CA . TH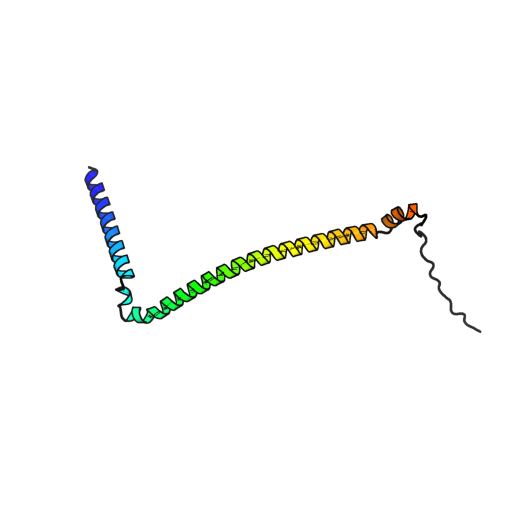R A 1 86 ? -17.351 1.124 24.497 1.00 92.38 86 THR A CA 1
ATOM 705 C C . THR A 1 86 ? -17.704 -0.039 25.417 1.00 92.38 86 THR A C 1
ATOM 707 O O . THR A 1 86 ? -18.472 0.128 26.367 1.00 92.38 86 THR A O 1
ATOM 710 N N . LYS A 1 87 ? -17.095 -1.211 25.201 1.00 92.00 87 LYS A N 1
ATOM 711 C CA . LYS A 1 87 ? -17.272 -2.379 26.070 1.00 92.00 87 LYS A CA 1
ATOM 712 C C . LYS A 1 87 ? -16.795 -2.099 27.494 1.00 92.00 87 LYS A C 1
ATOM 714 O O . LYS A 1 87 ? -17.484 -2.469 28.439 1.00 92.00 87 LYS A O 1
ATOM 719 N N . SER A 1 88 ? -15.649 -1.438 27.657 1.00 92.19 88 SER A N 1
ATOM 720 C CA . SER A 1 88 ? -15.124 -1.047 28.969 1.00 92.19 88 SER A CA 1
ATOM 721 C C . SER A 1 88 ? -16.095 -0.117 29.698 1.00 92.19 88 SER A C 1
ATOM 723 O O . SER A 1 88 ? -16.442 -0.369 30.851 1.00 92.19 88 SER A O 1
ATOM 725 N N . LYS A 1 89 ? -16.628 0.894 28.998 1.00 90.25 89 LYS A N 1
ATOM 726 C CA . LYS A 1 89 ? -17.638 1.810 29.544 1.00 90.25 89 LYS A CA 1
ATOM 727 C C . LYS A 1 89 ? -18.901 1.068 29.981 1.00 90.25 89 LYS A C 1
ATOM 729 O O . LYS A 1 89 ? -19.402 1.309 31.077 1.00 90.25 89 LYS A O 1
ATOM 734 N N . LEU A 1 90 ? -19.393 0.135 29.164 1.00 90.00 90 LEU A N 1
ATOM 735 C CA . LEU A 1 90 ? -20.538 -0.702 29.522 1.00 90.00 90 LEU A CA 1
ATOM 736 C C . LEU A 1 90 ? -20.239 -1.566 30.752 1.00 90.00 90 LEU A C 1
ATOM 738 O O . LEU A 1 90 ? -21.080 -1.676 31.640 1.00 90.00 90 LEU A O 1
ATOM 742 N N . MET A 1 91 ? -19.050 -2.164 30.821 1.00 87.75 91 MET A N 1
ATOM 743 C CA . MET A 1 91 ? -18.639 -3.015 31.937 1.00 87.75 91 MET A CA 1
ATOM 744 C C . MET A 1 91 ? -18.515 -2.220 33.241 1.00 87.75 91 MET A C 1
ATOM 746 O O . MET A 1 91 ? -18.898 -2.716 34.297 1.00 87.75 91 MET A O 1
ATOM 750 N N . GLN A 1 92 ? -18.032 -0.980 33.160 1.00 86.81 92 GLN A N 1
ATOM 751 C CA . GLN A 1 92 ? -17.982 -0.049 34.279 1.00 86.81 92 GLN A CA 1
ATOM 752 C C . GLN A 1 92 ? -19.398 0.313 34.756 1.00 86.81 92 GLN A C 1
ATOM 754 O O . GLN A 1 92 ? -19.724 0.117 35.922 1.00 86.81 92 GLN A O 1
ATOM 759 N N . LEU A 1 93 ? -20.290 0.713 33.845 1.00 84.56 93 LEU A N 1
ATOM 760 C CA . LEU A 1 93 ? -21.689 1.006 34.184 1.00 84.56 93 LEU A CA 1
ATOM 761 C C . LEU A 1 93 ? -22.442 -0.214 34.736 1.00 84.56 93 LEU A C 1
ATOM 763 O O . LEU A 1 93 ? -23.271 -0.075 35.629 1.00 84.56 93 LEU A O 1
ATOM 767 N N . SER A 1 94 ? -22.141 -1.409 34.226 1.00 82.88 94 SER A N 1
ATOM 768 C CA . SER A 1 94 ? -22.743 -2.674 34.670 1.00 82.88 94 SER A CA 1
ATOM 769 C C . SER A 1 94 ? -22.108 -3.215 35.953 1.00 82.88 94 SER A C 1
ATOM 771 O O . SER A 1 94 ? -22.539 -4.247 36.471 1.00 82.88 94 SER A O 1
ATOM 773 N N . LYS A 1 95 ? -21.066 -2.560 36.476 1.00 84.88 95 LYS A N 1
ATOM 774 C CA . LYS A 1 95 ? -20.386 -2.991 37.691 1.00 84.88 95 LYS A CA 1
ATOM 775 C C . LYS A 1 95 ? -21.326 -2.820 38.876 1.00 84.88 95 LYS A C 1
ATOM 777 O O . LYS A 1 95 ? -21.863 -1.740 39.104 1.00 84.88 95 LYS A O 1
ATOM 782 N N . GLN A 1 96 ? -21.455 -3.869 39.684 1.00 75.44 96 GLN A N 1
ATOM 783 C CA . GLN A 1 96 ? -22.356 -3.905 40.839 1.00 75.44 96 GLN A CA 1
ATOM 784 C C . GLN A 1 96 ? -22.161 -2.699 41.778 1.00 75.44 96 GLN A C 1
ATOM 786 O O . GLN A 1 96 ? -23.115 -2.011 42.124 1.00 75.44 96 GLN A O 1
ATOM 791 N N . SER A 1 97 ? -20.904 -2.337 42.060 1.00 80.06 97 SER A N 1
ATOM 792 C CA . SER A 1 97 ? -20.554 -1.174 42.886 1.00 80.06 97 SER A CA 1
ATOM 793 C C . SER A 1 97 ? -21.006 0.176 42.314 1.00 80.06 97 SER A C 1
ATOM 795 O O . SER A 1 97 ? -21.177 1.134 43.064 1.00 80.06 97 SER A O 1
ATOM 797 N N . GLU A 1 98 ? -21.121 0.290 40.990 1.00 77.31 98 GLU A N 1
ATOM 798 C CA . GLU A 1 98 ? -21.534 1.515 40.291 1.00 77.31 98 GLU A CA 1
ATOM 799 C C . GLU A 1 98 ? -23.059 1.551 40.145 1.00 77.31 98 GLU A C 1
ATOM 801 O O . GLU A 1 98 ? -23.680 2.566 40.459 1.00 77.31 98 GLU A O 1
ATOM 806 N N . LEU A 1 99 ? -23.673 0.403 39.837 1.00 78.81 99 LEU A N 1
ATOM 807 C CA . LEU A 1 99 ? -25.123 0.210 39.880 1.00 78.81 99 LEU A CA 1
ATOM 808 C C . LEU A 1 99 ? -25.705 0.546 41.256 1.00 78.81 99 LEU A C 1
ATOM 810 O O . LEU A 1 99 ? -26.710 1.242 41.329 1.00 78.81 99 LEU A O 1
ATOM 814 N N . VAL A 1 100 ? -25.063 0.141 42.355 1.00 74.81 100 VAL A N 1
ATOM 815 C CA . VAL A 1 100 ? -25.517 0.483 43.716 1.00 74.81 100 VAL A CA 1
ATOM 816 C C . VAL A 1 100 ? -25.470 1.987 43.978 1.00 74.81 100 VAL A C 1
ATOM 818 O O . VAL A 1 100 ? -26.334 2.504 44.682 1.00 74.81 100 VAL A O 1
ATOM 821 N N . LYS A 1 101 ? -24.499 2.718 43.410 1.00 76.81 101 LYS A N 1
ATOM 822 C CA . LYS A 1 101 ? -24.453 4.185 43.532 1.00 76.81 101 LYS A CA 1
ATOM 823 C C . LYS A 1 101 ? -25.620 4.838 42.796 1.00 76.81 101 LYS A C 1
ATOM 825 O O . LYS A 1 101 ? -26.252 5.718 43.361 1.00 76.81 101 LYS A O 1
ATOM 830 N N . VAL A 1 102 ? -25.930 4.376 41.584 1.00 75.38 102 VAL A N 1
ATOM 831 C CA . VAL A 1 102 ? -27.046 4.899 40.774 1.00 75.38 102 VAL A CA 1
ATOM 832 C C . VAL A 1 102 ? -28.410 4.503 41.357 1.00 75.38 102 VAL A C 1
ATOM 834 O O . VAL A 1 102 ? -29.365 5.272 41.314 1.00 75.38 102 VAL A O 1
ATOM 837 N N . LEU A 1 103 ? -28.520 3.301 41.923 1.00 77.31 103 LEU A N 1
ATOM 838 C CA . LEU A 1 103 ? -29.763 2.766 42.484 1.00 77.31 103 LEU A CA 1
ATOM 839 C C . LEU A 1 103 ? -29.999 3.169 43.950 1.00 77.31 103 LEU A C 1
ATOM 841 O O . LEU A 1 103 ? -31.115 2.998 44.447 1.00 77.31 103 LEU A O 1
ATOM 845 N N . LYS A 1 104 ? -28.996 3.746 44.628 1.00 71.44 104 LYS A N 1
ATOM 846 C CA . LYS A 1 104 ? -29.119 4.298 45.988 1.00 71.44 104 LYS A CA 1
ATOM 847 C C . LYS A 1 104 ? -30.181 5.389 46.068 1.00 71.44 104 LYS A C 1
ATOM 849 O O . LYS A 1 104 ? -30.977 5.377 47.003 1.00 71.44 104 LYS A O 1
ATOM 854 N N . ASP A 1 105 ? -30.252 6.251 45.056 1.00 72.44 105 ASP A N 1
ATOM 855 C CA . ASP A 1 105 ? -31.260 7.316 44.965 1.00 72.44 105 ASP A CA 1
ATOM 856 C C . ASP A 1 105 ? -32.682 6.757 44.781 1.00 72.44 105 ASP A C 1
ATOM 858 O O . ASP A 1 105 ? -33.668 7.418 45.096 1.00 72.44 105 ASP A O 1
ATOM 862 N N . LYS A 1 106 ? -32.798 5.504 44.321 1.00 74.75 106 LYS A N 1
ATOM 863 C CA . LYS A 1 106 ? -34.060 4.757 44.201 1.00 74.75 106 LYS A CA 1
ATOM 864 C C . LYS A 1 106 ? -34.328 3.824 45.393 1.00 74.75 106 LYS A C 1
ATOM 866 O O . LYS A 1 106 ? -35.296 3.070 45.359 1.00 74.75 106 LYS A O 1
ATOM 871 N N . GLY A 1 107 ? -33.497 3.855 46.441 1.00 68.62 107 GLY A N 1
ATOM 872 C CA . GLY A 1 107 ? -33.702 3.106 47.689 1.00 68.62 107 GLY A CA 1
ATOM 873 C C . GLY A 1 107 ? -33.352 1.611 47.645 1.00 68.62 107 GLY A C 1
ATOM 874 O O . GLY A 1 107 ? -33.607 0.901 48.619 1.00 68.62 107 GLY A O 1
ATOM 875 N N . ILE A 1 108 ? -32.756 1.117 46.556 1.00 69.00 108 ILE A N 1
ATOM 876 C CA . ILE A 1 108 ? -32.403 -0.302 46.391 1.00 69.00 108 ILE A CA 1
ATOM 877 C C . ILE A 1 108 ? -31.038 -0.570 47.045 1.00 69.00 108 ILE A C 1
ATOM 879 O O . ILE A 1 108 ? -30.070 0.151 46.803 1.00 69.00 108 ILE A O 1
ATOM 883 N N . LYS A 1 109 ? -30.958 -1.609 47.890 1.00 68.75 109 LYS A N 1
ATOM 884 C CA . LYS A 1 109 ? -29.749 -1.992 48.641 1.00 68.75 109 LYS A CA 1
ATOM 885 C C . LYS A 1 109 ? -29.190 -3.321 48.144 1.00 68.75 109 LYS A C 1
ATOM 887 O O . LYS A 1 109 ? -29.935 -4.230 47.794 1.00 68.75 109 LYS A O 1
ATOM 892 N N . GLU A 1 110 ? -27.869 -3.418 48.134 1.00 66.62 110 GLU A N 1
ATOM 893 C CA . GLU A 1 110 ? -27.144 -4.631 47.767 1.00 66.62 110 GLU A CA 1
ATOM 894 C C . GLU A 1 110 ? -27.352 -5.722 48.831 1.00 66.62 110 GLU A C 1
ATOM 896 O O . GLU A 1 110 ? -27.306 -5.440 50.030 1.00 66.62 110 GLU A O 1
ATOM 901 N N . SER A 1 111 ? -27.596 -6.966 48.408 1.00 68.25 111 SER A N 1
ATOM 902 C CA . SER A 1 111 ? -27.716 -8.098 49.332 1.00 68.25 111 SER A CA 1
ATOM 903 C C . SER A 1 111 ? -26.325 -8.557 49.765 1.00 68.25 111 SER A C 1
ATOM 905 O O . SER A 1 111 ? -25.644 -9.267 49.031 1.00 68.25 111 SER A O 1
ATOM 907 N N . THR A 1 112 ? -25.904 -8.171 50.967 1.00 71.06 112 THR A N 1
ATOM 908 C CA . THR A 1 112 ? -24.623 -8.586 51.571 1.00 71.06 112 THR A CA 1
ATOM 909 C C . THR A 1 112 ? -24.662 -10.004 52.149 1.00 71.06 112 THR A C 1
ATOM 911 O O . THR A 1 112 ? -23.647 -10.513 52.620 1.00 71.06 112 THR A O 1
ATOM 914 N N . VAL A 1 113 ? -25.839 -10.637 52.159 1.00 72.56 113 VAL A N 1
ATOM 915 C CA . VAL A 1 113 ? -26.056 -11.958 52.751 1.00 72.56 113 VAL A CA 1
ATOM 916 C C . VAL A 1 113 ? -25.981 -13.012 51.644 1.00 72.56 113 VAL A C 1
ATOM 918 O O . VAL A 1 113 ? -26.687 -12.871 50.639 1.00 72.56 113 VAL A O 1
ATOM 921 N N . PRO A 1 114 ? -25.142 -14.053 51.784 1.00 74.56 114 PRO A N 1
ATOM 922 C CA . PRO A 1 114 ? -25.095 -15.136 50.813 1.00 74.56 114 PRO A CA 1
ATOM 923 C C . PRO A 1 114 ? -26.452 -15.861 50.751 1.00 74.56 114 PRO A C 1
ATOM 925 O O . PRO A 1 114 ? -27.105 -16.033 51.784 1.00 74.56 114 PRO A O 1
ATOM 928 N N . PRO A 1 115 ? -26.898 -16.298 49.560 1.00 73.62 115 PRO A N 1
ATOM 929 C CA . PRO A 1 115 ? -28.175 -16.982 49.408 1.00 73.62 115 PRO A CA 1
ATOM 930 C C . PRO A 1 115 ? -28.162 -18.336 50.128 1.00 73.62 115 PRO A C 1
ATOM 932 O O . PRO A 1 115 ? -27.220 -19.121 50.002 1.00 73.62 115 PRO A O 1
ATOM 935 N N . TYR A 1 116 ? -29.230 -18.632 50.868 1.00 74.81 116 TYR A N 1
ATOM 936 C CA . TYR A 1 116 ? -29.379 -19.908 51.563 1.00 74.81 116 TYR A CA 1
ATOM 937 C C . TYR A 1 116 ? -29.647 -21.039 50.563 1.00 74.81 116 TYR A C 1
ATOM 939 O O . TYR A 1 116 ? -30.615 -21.004 49.803 1.00 74.81 116 TYR A O 1
ATOM 947 N N . LYS A 1 117 ? -28.807 -22.080 50.582 1.00 74.62 117 LYS A N 1
ATOM 948 C CA . LYS A 1 117 ? -29.054 -23.314 49.827 1.00 74.62 117 LYS A CA 1
ATOM 949 C C . LYS A 1 117 ? -30.168 -24.102 50.517 1.00 74.62 117 LYS A C 1
ATOM 951 O O . LYS A 1 117 ? -29.936 -24.724 51.552 1.00 74.62 117 LYS A O 1
ATOM 956 N N . ILE A 1 118 ? -31.366 -24.098 49.939 1.00 75.12 118 ILE A N 1
ATOM 957 C CA . ILE A 1 118 ? -32.476 -24.939 50.402 1.00 75.12 118 ILE A CA 1
ATOM 958 C C . ILE A 1 118 ? -32.164 -26.382 49.991 1.00 75.12 118 ILE A C 1
ATOM 960 O O . ILE A 1 118 ? -32.292 -26.755 48.827 1.00 75.12 118 ILE A O 1
ATOM 964 N N . ILE A 1 119 ? -31.702 -27.196 50.941 1.00 74.62 119 ILE A N 1
ATOM 965 C CA . ILE A 1 119 ? -31.540 -28.639 50.744 1.00 74.62 119 ILE A CA 1
ATOM 966 C C . ILE A 1 119 ? -32.853 -29.289 51.170 1.00 74.62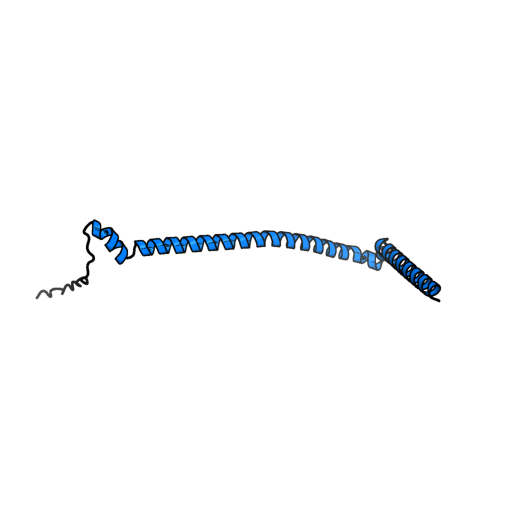 119 ILE A C 1
ATOM 968 O O . ILE A 1 119 ? -33.123 -29.442 52.361 1.00 74.62 119 ILE A O 1
ATOM 972 N N . VAL A 1 120 ? -33.683 -29.654 50.194 1.00 74.31 120 VAL A N 1
ATOM 973 C CA . VAL A 1 120 ? -34.912 -30.408 50.450 1.00 74.31 120 VAL A CA 1
ATOM 974 C C . VAL A 1 120 ? -34.502 -31.835 50.811 1.00 74.31 120 VAL A C 1
ATOM 976 O O . VAL A 1 120 ? -34.075 -32.603 49.951 1.00 74.31 120 VAL A O 1
ATOM 979 N N . LYS A 1 121 ? -34.580 -32.198 52.096 1.00 71.00 121 LYS A N 1
ATOM 980 C CA . LYS A 1 121 ? -34.502 -33.608 52.489 1.00 71.00 121 LYS A CA 1
ATOM 981 C C . LYS A 1 121 ? -35.794 -34.273 52.027 1.00 71.00 121 LYS A C 1
ATOM 983 O O . LYS A 1 121 ? -36.862 -33.943 52.536 1.00 71.00 121 LYS A O 1
ATOM 988 N N . ALA A 1 122 ? -35.684 -35.181 51.058 1.00 60.19 122 ALA A N 1
ATOM 989 C CA . ALA A 1 122 ? -36.776 -36.068 50.692 1.00 60.19 122 ALA A CA 1
ATOM 990 C C . ALA A 1 122 ? -37.226 -36.806 51.958 1.00 60.19 122 ALA A C 1
ATOM 992 O O . ALA A 1 122 ? -36.444 -37.515 52.597 1.00 60.19 122 ALA A O 1
ATOM 993 N N . LYS A 1 123 ? -38.467 -36.547 52.360 1.00 52.47 123 LYS A N 1
ATOM 994 C CA . LYS A 1 123 ? -39.132 -37.210 53.472 1.00 52.47 123 LYS A CA 1
ATOM 995 C C . LYS A 1 123 ? -39.192 -38.700 53.113 1.00 52.47 123 LYS A C 1
ATOM 997 O O . LYS A 1 123 ? -39.784 -39.046 52.096 1.00 52.47 123 LYS A O 1
ATOM 1002 N N . LYS A 1 124 ? -38.524 -39.563 53.886 1.00 53.62 124 LYS A N 1
ATOM 1003 C CA . LYS A 1 124 ? -38.839 -40.996 53.875 1.00 53.62 124 LYS A CA 1
ATOM 1004 C C . LYS A 1 124 ? -40.209 -41.118 54.530 1.00 53.62 124 LYS A C 1
ATOM 1006 O O . LYS A 1 124 ? -40.339 -40.793 55.707 1.00 53.62 124 LYS A O 1
ATOM 1011 N N . GLU A 1 125 ? -41.206 -41.463 53.729 1.00 50.72 125 GLU A N 1
ATOM 1012 C CA . GLU A 1 125 ? -42.473 -41.985 54.225 1.00 50.72 125 GLU A CA 1
ATOM 1013 C C . GLU A 1 125 ? -42.206 -43.393 54.770 1.00 50.72 125 GLU A C 1
ATOM 1015 O O . GLU A 1 125 ? -41.463 -44.167 54.159 1.00 50.72 125 GLU A O 1
ATOM 1020 N N . GLU A 1 126 ? -42.697 -43.613 55.989 1.00 41.88 126 GLU A N 1
ATOM 1021 C CA . GLU A 1 126 ? -42.658 -44.869 56.744 1.00 41.88 126 GLU A CA 1
ATOM 1022 C C . GLU A 1 126 ? -43.558 -45.936 56.115 1.00 41.88 126 GLU A C 1
ATOM 1024 O O . GLU A 1 126 ? -44.622 -45.564 55.567 1.00 41.88 126 GLU A O 1
#

Solvent-accessible surface area (backbone atoms only — not comparable to full-atom values): 7395 Å² total; per-residue (Å²): 138,60,71,66,62,52,54,55,53,52,55,50,54,53,49,52,52,51,51,51,51,52,50,52,47,42,59,73,67,38,61,56,50,66,39,75,74,44,47,70,45,45,68,56,53,51,49,52,53,49,50,50,53,54,48,53,54,49,51,57,53,50,54,55,53,50,54,51,52,52,51,52,53,49,50,54,51,50,54,50,50,52,51,51,52,52,49,50,53,50,51,51,60,67,28,67,79,46,41,46,62,68,33,45,85,74,72,53,76,82,80,89,66,80,83,82,81,85,76,80,74,81,78,80,80,128

pLDDT: mean 80.88, std 11.79, range [41.88, 96.88]

Radius of gyration: 43.64 Å; Cα contacts (8 Å, |Δi|>4): 18; chains: 1; bounding box: 98×70×96 Å

Mean predicted aligned error: 16.16 Å

Secondary structure (DSSP, 8-state):
--HHHHHHHHHHHHHHHHHHHHHHHHHHTTHHHHSHHHHHHHHHHHHHHHHHHHHHHHHHHHHHHHHHHHHHHHHHHHHHHHHHHHHHHHHHHT-HHHHHHHHHTTT-----SPPP----------

Sequence (126 aa):
MNKRREIERNNLSDSEGDLIQKRTKSLLGGDFLTNDTSARQLPFLLFLMFLGILYIANVYYSEANNRDIDNLKKEVKELRFEHISTKSKLMQLSKQSELVKVLKDKGIKESTVPPYKIIVKAKKEE